Protein AF-A0A2V2RSP5-F1 (afdb_monomer_lite)

Structure (mmCIF, N/CA/C/O backbo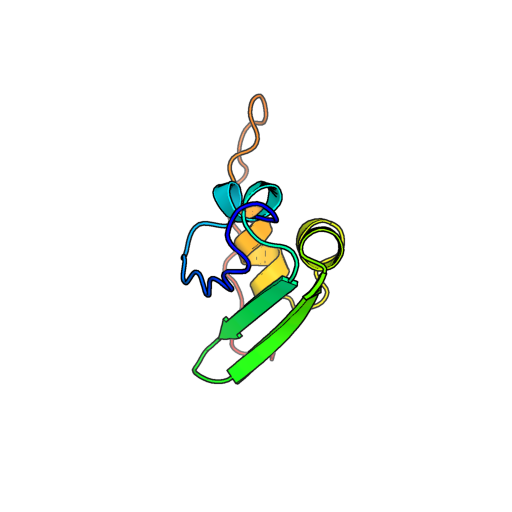ne):
data_AF-A0A2V2RSP5-F1
#
_entry.id   AF-A0A2V2RSP5-F1
#
loop_
_atom_site.group_PDB
_atom_site.id
_atom_site.type_symbol
_atom_site.label_atom_id
_atom_site.label_alt_id
_atom_site.label_comp_id
_atom_site.label_asym_id
_atom_site.label_entity_id
_atom_site.label_seq_id
_atom_site.pdbx_PDB_ins_code
_atom_site.Cartn_x
_atom_site.Cartn_y
_atom_site.Cartn_z
_atom_site.occupancy
_atom_site.B_iso_or_equiv
_atom_site.auth_seq_id
_atom_site.auth_comp_id
_atom_site.auth_asym_id
_atom_site.auth_atom_id
_atom_site.pdbx_PDB_model_num
ATOM 1 N N . LYS A 1 1 ? -10.766 6.954 13.652 1.00 53.38 1 LYS A N 1
ATOM 2 C CA . LYS A 1 1 ? -11.851 6.235 12.929 1.00 53.38 1 LYS A CA 1
ATOM 3 C C . LYS A 1 1 ? -13.003 5.783 13.849 1.00 53.38 1 LYS A C 1
ATOM 5 O O . LYS A 1 1 ? -14.157 5.942 13.478 1.00 53.38 1 LYS A O 1
ATOM 10 N N . ALA A 1 2 ? -12.740 5.342 15.086 1.00 58.19 2 ALA A N 1
ATOM 11 C CA . ALA A 1 2 ? -13.742 4.724 15.973 1.00 58.19 2 ALA A CA 1
ATOM 12 C C . ALA A 1 2 ? -14.931 5.594 16.464 1.00 58.19 2 ALA A C 1
ATOM 14 O O . ALA A 1 2 ? -15.931 5.046 16.911 1.00 58.19 2 ALA A O 1
ATOM 15 N N . LYS A 1 3 ? -14.884 6.933 16.375 1.00 65.44 3 LYS A N 1
ATOM 16 C CA . LYS A 1 3 ? -15.884 7.807 17.032 1.00 65.44 3 LYS A CA 1
ATOM 17 C C . LYS A 1 3 ? -17.249 7.900 16.318 1.00 65.44 3 LYS A C 1
ATOM 19 O O . LYS A 1 3 ? -18.190 8.415 16.905 1.00 65.44 3 LYS A O 1
ATOM 24 N N . ARG A 1 4 ? -17.365 7.434 15.063 1.00 76.75 4 ARG A N 1
ATOM 25 C CA . ARG A 1 4 ? -18.608 7.509 14.255 1.00 76.75 4 ARG A CA 1
ATOM 26 C C . ARG A 1 4 ? -19.038 6.183 13.601 1.00 76.75 4 ARG A C 1
ATOM 28 O O . ARG A 1 4 ? -20.010 6.191 12.863 1.00 76.75 4 ARG A O 1
ATOM 35 N N . LYS A 1 5 ? -18.332 5.065 13.848 1.00 84.00 5 LYS A N 1
ATOM 36 C CA . LYS A 1 5 ? -18.551 3.761 13.172 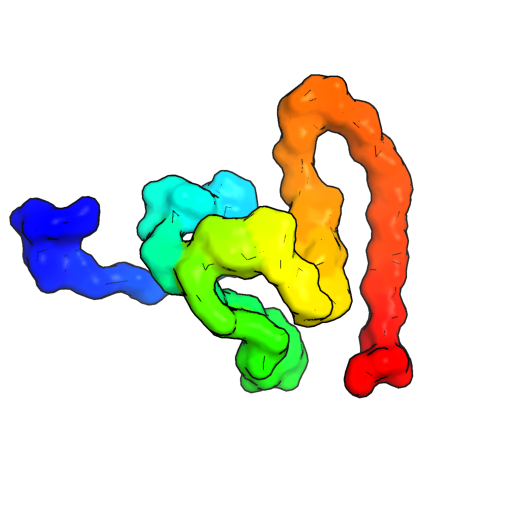1.00 84.00 5 LYS A CA 1
ATOM 37 C C . LYS A 1 5 ? -18.712 3.883 11.640 1.00 84.00 5 LYS A C 1
ATOM 39 O O . LYS A 1 5 ? -19.636 3.326 11.063 1.00 84.00 5 LYS A O 1
ATOM 44 N N . MET A 1 6 ? -17.827 4.641 10.992 1.00 87.19 6 MET A N 1
ATOM 45 C CA . MET A 1 6 ? -17.846 4.830 9.537 1.00 87.19 6 MET A CA 1
ATOM 46 C C . MET A 1 6 ? -16.686 4.079 8.891 1.00 87.19 6 MET A C 1
ATOM 48 O O . MET A 1 6 ? -15.560 4.155 9.391 1.00 87.19 6 MET A O 1
ATOM 52 N N . SER A 1 7 ? -16.962 3.435 7.761 1.00 89.56 7 SER A N 1
ATOM 53 C CA . SER A 1 7 ? -15.946 2.907 6.849 1.00 89.56 7 SER A CA 1
ATOM 54 C C . SER A 1 7 ? -15.647 3.938 5.765 1.00 89.56 7 SER A C 1
ATOM 56 O O . SER A 1 7 ? -16.541 4.665 5.331 1.00 89.56 7 SER A O 1
ATOM 58 N N . ILE A 1 8 ? -14.386 4.024 5.346 1.00 89.62 8 ILE A N 1
ATOM 59 C CA . ILE A 1 8 ? -13.934 4.954 4.309 1.00 89.62 8 ILE A CA 1
ATOM 60 C C . ILE A 1 8 ? -13.123 4.158 3.298 1.00 89.62 8 ILE A C 1
ATOM 62 O O . ILE A 1 8 ? -12.162 3.492 3.673 1.00 89.62 8 ILE A O 1
ATOM 66 N N . ILE A 1 9 ? -13.493 4.275 2.026 1.00 92.25 9 ILE A N 1
ATOM 67 C CA . ILE A 1 9 ? -12.653 3.852 0.909 1.00 92.25 9 ILE A CA 1
ATOM 68 C C . ILE A 1 9 ? -11.995 5.111 0.360 1.00 92.25 9 ILE A C 1
ATOM 70 O O . ILE A 1 9 ? -12.678 6.075 0.013 1.00 92.25 9 ILE A O 1
ATOM 74 N N . MET A 1 10 ? -10.667 5.111 0.312 1.00 90.75 10 MET A N 1
ATOM 75 C CA . MET A 1 10 ? -9.885 6.217 -0.223 1.00 90.75 10 MET A CA 1
ATOM 76 C C . MET A 1 10 ? -9.137 5.755 -1.467 1.00 90.75 10 MET A C 1
ATOM 78 O O . MET A 1 10 ? -8.391 4.783 -1.416 1.00 90.75 10 MET A O 1
ATOM 82 N N . ILE A 1 11 ? -9.312 6.488 -2.565 1.00 92.44 11 ILE A N 1
ATOM 83 C CA . ILE A 1 11 ? -8.587 6.266 -3.817 1.00 92.44 11 ILE A CA 1
ATOM 84 C C . ILE A 1 11 ? -7.601 7.420 -3.980 1.00 92.44 11 ILE A C 1
ATOM 86 O O . ILE A 1 11 ? -7.991 8.587 -3.988 1.00 92.44 11 ILE A O 1
ATOM 90 N N . THR A 1 12 ? -6.313 7.100 -4.070 1.00 89.25 12 THR A N 1
ATOM 91 C CA . THR A 1 12 ? -5.241 8.088 -4.213 1.00 89.25 12 THR A CA 1
ATOM 92 C C . THR A 1 12 ? -4.111 7.534 -5.065 1.00 89.25 12 THR A C 1
ATOM 94 O O . THR A 1 12 ? -3.841 6.337 -5.061 1.00 89.25 12 THR A O 1
ATOM 97 N N . HIS A 1 13 ? -3.425 8.425 -5.773 1.00 87.88 13 HIS A N 1
ATOM 98 C CA . HIS A 1 13 ? -2.176 8.121 -6.472 1.00 87.88 13 HIS A CA 1
ATOM 99 C C . HIS A 1 13 ? -0.940 8.385 -5.592 1.00 87.88 13 HIS A C 1
ATOM 101 O O . HIS A 1 13 ? 0.183 8.086 -5.986 1.00 87.88 13 HIS A O 1
ATOM 107 N N . ASN A 1 14 ? -1.129 8.978 -4.410 1.00 80.75 14 ASN A N 1
ATOM 108 C CA . ASN A 1 14 ? -0.052 9.356 -3.505 1.00 80.75 14 ASN A CA 1
ATOM 109 C C . ASN A 1 14 ? -0.014 8.409 -2.301 1.00 80.75 14 ASN A C 1
ATOM 111 O O . ASN A 1 14 ? -0.878 8.469 -1.428 1.00 80.75 14 ASN A O 1
ATOM 115 N N . PHE A 1 15 ? 1.022 7.576 -2.234 1.00 79.44 15 PHE A N 1
ATOM 116 C CA . PHE A 1 15 ? 1.241 6.636 -1.131 1.00 79.44 15 PHE A CA 1
ATOM 117 C C . PHE A 1 15 ? 1.710 7.320 0.164 1.00 79.44 15 PHE A C 1
ATOM 119 O O . PHE A 1 15 ? 1.535 6.771 1.251 1.00 79.44 15 PHE A O 1
ATOM 126 N N . GLY A 1 16 ? 2.259 8.537 0.082 1.00 76.75 16 GLY A N 1
ATOM 127 C CA . GLY A 1 16 ? 2.794 9.271 1.232 1.00 76.75 16 GLY A CA 1
ATOM 128 C C . GLY A 1 16 ? 1.749 9.615 2.297 1.00 76.75 16 GLY A C 1
ATOM 129 O O . GLY A 1 16 ? 2.098 9.784 3.461 1.00 76.75 16 GLY A O 1
ATOM 130 N N . ILE A 1 17 ? 0.468 9.666 1.925 1.00 81.56 17 ILE A N 1
ATOM 131 C CA . ILE A 1 17 ? -0.639 9.954 2.850 1.00 81.56 17 ILE A CA 1
ATOM 132 C C . ILE A 1 17 ? -1.329 8.690 3.385 1.00 81.56 17 ILE A C 1
ATOM 134 O O . ILE A 1 17 ? -2.099 8.771 4.339 1.00 81.56 17 ILE A O 1
ATOM 138 N N . VAL A 1 18 ? -1.047 7.516 2.808 1.00 85.62 18 VAL A N 1
ATOM 139 C CA . VAL A 1 18 ? -1.778 6.271 3.105 1.00 85.62 18 VAL A CA 1
ATOM 140 C C . VAL A 1 18 ? -1.413 5.718 4.484 1.00 85.62 18 VAL A C 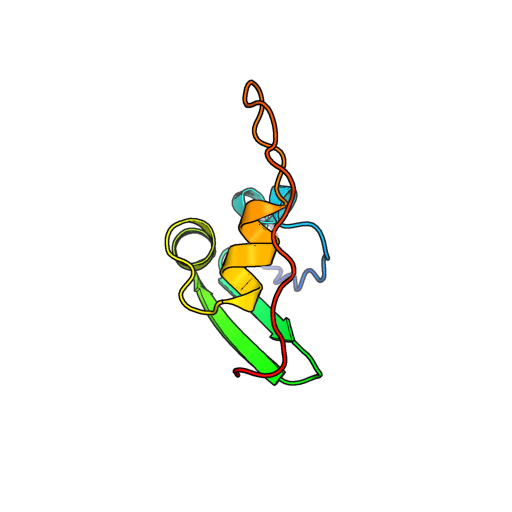1
ATOM 142 O O . VAL A 1 18 ? -2.307 5.305 5.220 1.00 85.62 18 VAL A O 1
ATOM 145 N N . LYS A 1 19 ? -0.135 5.807 4.888 1.00 80.25 19 LYS A N 1
ATOM 146 C CA . LYS A 1 19 ? 0.389 5.248 6.154 1.00 80.25 19 LYS A CA 1
ATOM 147 C C . LYS A 1 19 ? -0.363 5.708 7.413 1.00 80.25 19 LYS A C 1
ATOM 149 O O . LYS A 1 19 ? -0.396 4.989 8.402 1.00 80.25 19 LYS A O 1
ATOM 154 N N . GLY A 1 20 ? -0.933 6.913 7.397 1.00 80.94 20 GLY A N 1
ATOM 155 C CA . GLY A 1 20 ? -1.694 7.465 8.525 1.00 80.94 20 GLY A CA 1
ATOM 156 C C . GLY A 1 20 ? -3.212 7.430 8.346 1.00 80.94 20 GLY A C 1
ATOM 157 O O . GLY A 1 20 ? -3.937 7.815 9.263 1.00 80.94 20 GLY A O 1
ATOM 158 N N . PHE A 1 21 ? -3.701 7.022 7.172 1.00 85.12 21 PHE A N 1
ATOM 159 C CA . PHE A 1 21 ? -5.109 7.163 6.802 1.00 85.12 21 PHE A CA 1
ATOM 160 C C .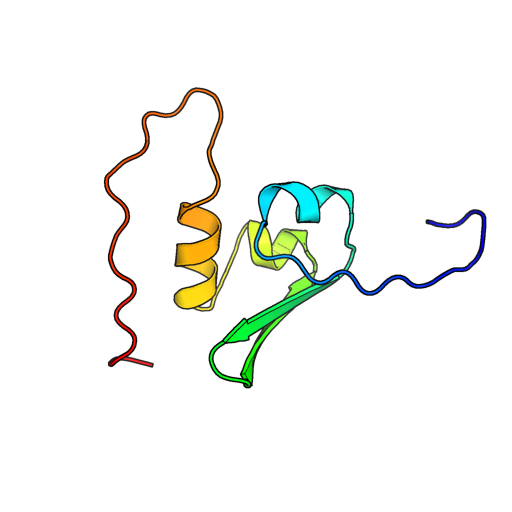 PHE A 1 21 ? -5.824 5.827 6.621 1.00 85.12 21 PHE A C 1
ATOM 162 O O . PHE A 1 21 ? -6.990 5.719 6.998 1.00 85.12 21 PHE A O 1
ATOM 169 N N . ALA A 1 22 ? -5.159 4.807 6.083 1.00 89.81 22 ALA A N 1
ATOM 170 C CA . ALA A 1 22 ? -5.760 3.512 5.782 1.00 89.81 22 ALA A CA 1
ATOM 171 C C . ALA A 1 22 ? -5.235 2.423 6.726 1.00 89.81 22 ALA A C 1
ATOM 173 O O . ALA A 1 22 ? -4.115 2.516 7.217 1.00 89.81 22 ALA A O 1
ATOM 174 N N . ASP A 1 23 ? -6.091 1.444 7.019 1.00 90.81 23 ASP A N 1
ATOM 175 C CA . ASP A 1 23 ? -5.692 0.242 7.763 1.00 90.81 23 ASP A CA 1
ATOM 176 C C . ASP A 1 23 ? -5.267 -0.830 6.741 1.00 90.81 23 ASP A C 1
ATOM 178 O O . ASP A 1 23 ? -4.138 -1.312 6.760 1.00 90.81 23 ASP A O 1
ATOM 182 N N . GLU A 1 24 ? -6.100 -1.060 5.724 1.00 93.06 24 GLU A N 1
ATOM 183 C CA . GLU A 1 24 ? -5.805 -1.925 4.576 1.00 93.06 24 GLU A CA 1
ATOM 184 C C . GLU A 1 24 ? -5.495 -1.126 3.305 1.00 93.06 24 GLU A C 1
ATOM 186 O O . GLU A 1 24 ? -6.045 -0.043 3.079 1.00 93.06 24 GLU A O 1
ATOM 191 N N . LEU A 1 25 ? -4.647 -1.697 2.449 1.00 93.69 25 LEU A N 1
ATOM 192 C CA . LEU A 1 25 ? -4.254 -1.130 1.166 1.00 93.69 25 LEU A CA 1
ATOM 193 C C . LEU A 1 25 ? -4.485 -2.141 0.036 1.00 93.69 25 LEU A C 1
ATOM 195 O O . LEU A 1 25 ? -4.172 -3.323 0.157 1.00 93.69 25 LEU A O 1
ATOM 199 N N . VAL A 1 26 ? -5.013 -1.640 -1.079 1.00 94.81 26 VAL A N 1
ATOM 200 C CA . VAL A 1 26 ? -5.181 -2.368 -2.340 1.00 94.81 26 VAL A CA 1
ATOM 201 C C . VAL A 1 26 ? -4.453 -1.591 -3.429 1.00 94.81 26 VAL A C 1
ATOM 203 O O . VAL A 1 26 ? -4.659 -0.385 -3.583 1.00 94.81 26 VAL A O 1
ATOM 206 N N . VAL A 1 27 ? -3.607 -2.276 -4.191 1.00 93.38 27 VAL A N 1
ATOM 207 C CA . VAL A 1 27 ? -2.886 -1.720 -5.335 1.00 93.38 27 VAL A CA 1
ATOM 208 C C . VAL A 1 27 ? -3.466 -2.317 -6.603 1.00 93.38 27 VAL A C 1
ATOM 210 O O . VAL A 1 27 ? -3.509 -3.536 -6.770 1.00 93.38 27 VAL A O 1
ATOM 213 N N . MET A 1 28 ? -3.896 -1.442 -7.508 1.00 92.94 28 MET A N 1
ATOM 214 C CA . MET A 1 28 ? -4.432 -1.831 -8.806 1.00 92.94 28 MET A CA 1
ATOM 215 C C . MET A 1 28 ? -3.495 -1.411 -9.932 1.00 92.94 28 MET A C 1
ATOM 217 O O . MET A 1 28 ? -2.909 -0.327 -9.900 1.00 92.94 28 MET A O 1
ATOM 221 N N . PHE A 1 29 ? -3.405 -2.247 -10.961 1.00 89.88 29 PHE A N 1
ATOM 222 C CA . PHE A 1 29 ? -2.690 -1.948 -12.192 1.00 89.88 29 PHE A CA 1
ATOM 223 C C . PHE A 1 29 ? -3.428 -2.556 -13.387 1.00 89.88 29 PHE A C 1
ATOM 225 O O . PHE A 1 29 ? -3.770 -3.731 -13.379 1.00 89.88 29 PHE A O 1
ATOM 232 N N . ARG A 1 30 ? -3.688 -1.744 -14.422 1.00 89.19 30 ARG A N 1
ATOM 233 C CA . ARG A 1 30 ? -4.393 -2.156 -15.659 1.00 89.19 30 ARG A CA 1
ATOM 234 C C . ARG A 1 30 ? -5.735 -2.869 -15.419 1.00 89.19 30 ARG A C 1
ATOM 236 O O . ARG A 1 30 ? -6.105 -3.752 -16.179 1.00 89.19 30 ARG A O 1
ATOM 243 N N . GLY A 1 31 ? -6.470 -2.445 -14.393 1.00 91.88 31 GLY A N 1
ATOM 244 C CA . GLY A 1 31 ? -7.774 -3.016 -14.042 1.00 91.88 31 GLY A CA 1
ATOM 245 C C . GLY A 1 31 ? -7.709 -4.219 -13.100 1.00 91.88 31 GLY A C 1
ATOM 246 O O . GLY A 1 31 ? -8.744 -4.604 -12.574 1.00 91.88 31 GLY A O 1
ATOM 247 N N . GLU A 1 32 ? -6.515 -4.740 -12.814 1.00 92.31 32 GLU A N 1
ATOM 248 C CA . GLU A 1 32 ? -6.319 -5.898 -11.942 1.00 92.31 32 GLU A CA 1
ATOM 249 C C . GLU A 1 32 ? -5.805 -5.485 -10.562 1.00 92.31 32 GLU A C 1
ATOM 251 O O . GLU A 1 32 ? -5.022 -4.537 -10.432 1.00 92.31 32 GLU A O 1
ATOM 256 N N . ILE A 1 33 ? -6.221 -6.215 -9.524 1.00 94.25 33 ILE A N 1
ATOM 257 C CA . ILE A 1 33 ? -5.632 -6.098 -8.186 1.00 94.25 33 ILE A CA 1
ATOM 258 C C . ILE A 1 33 ? -4.309 -6.860 -8.197 1.00 94.25 33 ILE A C 1
ATOM 260 O O . ILE A 1 33 ? -4.287 -8.081 -8.319 1.00 94.25 33 ILE A O 1
ATOM 264 N N . VAL A 1 34 ? -3.203 -6.134 -8.058 1.00 93.00 34 VAL A N 1
ATOM 265 C CA . VAL A 1 34 ? -1.853 -6.716 -8.093 1.00 93.00 34 VAL A CA 1
ATOM 266 C C . VAL A 1 34 ? -1.269 -6.948 -6.702 1.00 93.00 34 VAL A C 1
ATOM 268 O O . VAL A 1 34 ? -0.355 -7.755 -6.547 1.00 93.00 34 VAL A O 1
ATOM 271 N N . GLU A 1 35 ? -1.783 -6.259 -5.680 1.00 93.75 35 GLU A N 1
ATOM 272 C CA . GLU A 1 35 ? -1.353 -6.435 -4.292 1.00 93.75 35 GLU A CA 1
ATOM 273 C C . GLU A 1 35 ? -2.439 -5.967 -3.310 1.00 93.75 35 GLU A C 1
ATOM 275 O O . GLU A 1 35 ? -3.099 -4.956 -3.552 1.00 93.75 35 GLU A O 1
ATOM 280 N N . GLN A 1 36 ? -2.632 -6.691 -2.204 1.00 95.06 36 GLN A N 1
ATOM 281 C CA . GLN A 1 36 ? -3.605 -6.367 -1.154 1.00 95.06 36 GLN A CA 1
ATOM 282 C C . GLN A 1 36 ? -3.122 -6.871 0.215 1.00 95.06 36 GLN A C 1
ATOM 284 O O . GLN A 1 36 ? -2.544 -7.955 0.300 1.00 95.06 36 GLN A O 1
ATOM 289 N N . GLY A 1 37 ? -3.361 -6.099 1.281 1.00 94.62 37 GLY A N 1
ATOM 290 C CA . GLY A 1 37 ? -2.958 -6.453 2.645 1.00 94.62 37 GLY A CA 1
ATOM 291 C C . GLY A 1 37 ? -2.942 -5.271 3.617 1.00 94.62 37 GLY A C 1
ATOM 292 O O . GLY A 1 37 ? -3.473 -4.198 3.315 1.00 94.62 37 GLY A O 1
ATOM 293 N N . ASP A 1 38 ? -2.316 -5.468 4.783 1.00 94.88 38 ASP A N 1
ATOM 294 C CA . ASP A 1 38 ? -2.082 -4.391 5.753 1.00 94.88 38 ASP A CA 1
ATOM 295 C C . ASP A 1 38 ? -1.248 -3.277 5.113 1.00 94.88 38 ASP A C 1
ATOM 297 O O . ASP A 1 38 ? -0.286 -3.521 4.372 1.00 94.88 38 ASP A O 1
ATOM 301 N N . THR A 1 39 ? -1.613 -2.032 5.413 1.00 92.38 39 THR A N 1
ATOM 302 C CA . THR A 1 39 ? -0.929 -0.857 4.870 1.00 92.38 39 THR A CA 1
ATOM 303 C C . THR A 1 39 ? 0.567 -0.874 5.189 1.00 92.38 39 THR A C 1
ATOM 305 O O . THR A 1 39 ? 1.380 -0.531 4.331 1.00 92.38 39 THR A O 1
ATOM 308 N N . ASN A 1 40 ? 0.968 -1.283 6.394 1.00 91.38 40 ASN A N 1
ATOM 309 C CA . ASN A 1 40 ? 2.378 -1.331 6.772 1.00 91.38 40 ASN A CA 1
ATOM 310 C C . ASN A 1 40 ? 3.128 -2.439 6.039 1.00 91.38 40 ASN A C 1
ATOM 312 O O . ASN A 1 40 ? 4.274 -2.220 5.646 1.00 91.38 40 ASN A O 1
ATOM 316 N N . ASP A 1 41 ? 2.503 -3.595 5.831 1.00 92.75 41 ASP A N 1
ATOM 317 C CA . ASP A 1 41 ? 3.139 -4.711 5.132 1.00 92.75 41 ASP A CA 1
ATOM 318 C C . ASP A 1 41 ? 3.406 -4.360 3.670 1.00 92.75 41 ASP A C 1
ATOM 320 O O . ASP A 1 41 ? 4.531 -4.522 3.198 1.00 92.75 41 ASP A O 1
ATOM 324 N N . ILE A 1 42 ? 2.419 -3.782 2.978 1.00 92.25 42 ILE A N 1
ATOM 325 C CA . ILE A 1 42 ? 2.587 -3.356 1.583 1.00 92.25 42 ILE A CA 1
ATOM 326 C C . ILE A 1 42 ? 3.620 -2.229 1.469 1.00 92.25 42 ILE A C 1
ATOM 328 O O . ILE A 1 42 ? 4.419 -2.218 0.536 1.00 92.25 42 ILE A O 1
ATOM 332 N N . LEU A 1 43 ? 3.639 -1.276 2.408 1.00 89.19 43 LEU A N 1
ATOM 333 C CA . LEU A 1 43 ? 4.581 -0.154 2.358 1.00 89.19 43 LEU A CA 1
ATOM 334 C C . LEU A 1 43 ? 6.026 -0.555 2.680 1.00 89.19 43 LEU A C 1
ATOM 336 O O . LEU A 1 43 ? 6.953 0.016 2.103 1.00 89.19 43 LEU A O 1
ATOM 340 N N . ASN A 1 44 ? 6.235 -1.491 3.609 1.00 90.19 44 ASN A N 1
ATOM 341 C CA . ASN A 1 44 ? 7.574 -1.865 4.074 1.00 90.19 44 ASN A CA 1
ATOM 342 C C . ASN A 1 44 ? 8.143 -3.086 3.339 1.00 90.19 44 ASN A C 1
ATOM 344 O O . ASN A 1 44 ? 9.358 -3.178 3.169 1.00 90.19 44 ASN A O 1
ATOM 348 N N . ASN A 1 45 ? 7.288 -4.012 2.903 1.00 92.06 45 ASN A N 1
ATOM 349 C CA . ASN A 1 45 ? 7.674 -5.227 2.191 1.00 92.06 45 ASN A CA 1
ATOM 350 C C . ASN A 1 45 ? 6.796 -5.467 0.943 1.00 92.06 45 ASN A C 1
ATOM 352 O O . ASN A 1 45 ? 6.155 -6.518 0.832 1.00 92.06 45 ASN A O 1
ATOM 356 N N . PRO A 1 46 ? 6.773 -4.517 -0.013 1.00 91.69 46 PRO A N 1
ATOM 357 C CA . PRO A 1 46 ? 6.027 -4.684 -1.255 1.00 91.69 46 PRO A CA 1
ATOM 358 C C . PRO A 1 46 ? 6.564 -5.878 -2.042 1.00 91.69 46 PRO A C 1
ATOM 360 O O . PRO A 1 46 ? 7.769 -5.985 -2.302 1.00 91.69 46 PRO A O 1
ATOM 363 N N . LYS A 1 47 ? 5.675 -6.768 -2.475 1.00 90.88 47 LYS A N 1
ATOM 364 C CA . LYS A 1 47 ? 6.026 -7.954 -3.263 1.00 90.88 47 LYS A CA 1
ATOM 365 C C . LYS A 1 47 ? 5.960 -7.659 -4.750 1.00 90.88 47 LYS A C 1
ATOM 367 O O . LYS A 1 47 ? 6.877 -8.051 -5.481 1.00 90.88 47 LYS A O 1
ATOM 372 N N . TYR A 1 48 ? 4.938 -6.928 -5.187 1.00 90.44 48 TYR A N 1
ATOM 373 C CA . TYR A 1 48 ? 4.700 -6.718 -6.602 1.00 90.44 48 TYR A CA 1
ATOM 374 C C . TYR A 1 48 ? 5.644 -5.637 -7.168 1.00 90.44 48 TYR A C 1
ATOM 376 O O . TYR A 1 48 ? 5.818 -4.573 -6.561 1.00 90.44 48 TYR A O 1
ATOM 384 N N . PRO A 1 49 ? 6.289 -5.862 -8.328 1.00 88.38 49 PRO A N 1
ATOM 385 C CA . PRO A 1 49 ? 7.265 -4.919 -8.881 1.00 88.38 49 PRO A CA 1
ATOM 386 C C . PRO A 1 49 ? 6.704 -3.520 -9.169 1.00 88.38 49 PRO A C 1
ATOM 388 O O . PRO A 1 49 ? 7.390 -2.525 -8.936 1.00 88.38 49 PRO A O 1
ATOM 391 N N . TYR A 1 50 ? 5.445 -3.429 -9.608 1.00 88.75 50 TYR A N 1
ATOM 392 C CA . TYR A 1 50 ? 4.756 -2.146 -9.769 1.00 88.75 50 TYR A CA 1
ATOM 393 C C . TYR A 1 50 ? 4.626 -1.396 -8.431 1.00 88.75 50 TYR A C 1
ATOM 395 O O . TYR A 1 50 ? 4.992 -0.224 -8.351 1.00 88.75 50 TYR A O 1
ATOM 403 N N . THR A 1 51 ? 4.221 -2.078 -7.355 1.00 90.25 51 THR A N 1
ATOM 404 C CA . THR A 1 51 ? 4.128 -1.494 -6.007 1.00 90.25 51 THR A CA 1
ATOM 405 C C . THR A 1 51 ? 5.482 -1.005 -5.497 1.00 90.25 51 THR A C 1
ATOM 407 O O . THR A 1 51 ? 5.589 0.113 -4.992 1.00 90.25 51 THR A O 1
ATOM 410 N N . LYS A 1 52 ? 6.550 -1.794 -5.697 1.00 89.38 52 LYS A N 1
ATOM 411 C CA . LYS A 1 52 ? 7.931 -1.397 -5.356 1.00 89.38 52 LYS A CA 1
ATOM 412 C C . LYS A 1 52 ? 8.318 -0.080 -6.019 1.00 89.38 52 LYS A C 1
ATOM 414 O O . LYS A 1 52 ? 8.911 0.787 -5.380 1.00 89.38 52 LYS A O 1
ATOM 419 N N . ALA A 1 53 ? 7.984 0.072 -7.295 1.00 86.88 53 ALA A N 1
ATOM 420 C CA . ALA A 1 53 ? 8.301 1.277 -8.037 1.00 86.88 53 ALA A CA 1
ATOM 421 C C . ALA A 1 53 ? 7.468 2.485 -7.585 1.00 86.88 53 ALA A C 1
ATOM 423 O O . ALA A 1 53 ? 8.026 3.569 -7.434 1.00 86.88 53 ALA A O 1
ATOM 424 N N . LEU A 1 54 ? 6.176 2.301 -7.290 1.00 86.44 54 LEU A N 1
ATOM 425 C CA . LEU A 1 54 ? 5.339 3.357 -6.710 1.00 86.44 54 LEU A CA 1
ATOM 426 C C . LEU A 1 54 ? 5.893 3.853 -5.368 1.00 86.44 54 LEU A C 1
ATOM 428 O O . LEU A 1 54 ? 5.983 5.059 -5.145 1.00 86.44 54 LEU A O 1
ATOM 432 N N . ILE A 1 55 ? 6.327 2.939 -4.497 1.00 87.44 55 ILE A N 1
ATOM 433 C CA . ILE A 1 55 ? 6.926 3.287 -3.201 1.00 87.44 55 ILE A CA 1
ATOM 434 C C . ILE A 1 55 ? 8.277 3.987 -3.383 1.00 87.44 55 ILE A C 1
ATOM 436 O O . ILE A 1 55 ? 8.569 4.951 -2.677 1.00 87.44 55 ILE A O 1
ATOM 440 N N . ALA A 1 56 ? 9.088 3.564 -4.357 1.00 84.75 56 ALA A N 1
ATOM 441 C CA . ALA A 1 56 ? 10.361 4.216 -4.668 1.00 84.75 56 ALA A CA 1
ATOM 442 C C . ALA A 1 56 ? 10.196 5.679 -5.128 1.00 84.75 56 ALA A C 1
ATOM 444 O O . ALA A 1 56 ? 11.116 6.479 -4.952 1.00 84.75 56 ALA A O 1
ATOM 445 N N . CYS A 1 57 ? 9.030 6.045 -5.669 1.00 81.44 57 CYS A N 1
ATOM 446 C CA . CYS A 1 57 ? 8.697 7.423 -6.028 1.00 81.44 57 CYS A CA 1
ATOM 447 C C . CYS A 1 57 ? 8.359 8.309 -4.817 1.00 81.44 57 CYS A C 1
ATOM 449 O O . CYS A 1 57 ? 8.322 9.532 -4.963 1.00 81.44 57 CYS A O 1
ATOM 451 N N . ILE A 1 58 ? 8.122 7.740 -3.627 1.00 82.31 58 ILE A N 1
ATOM 452 C CA . ILE A 1 58 ? 7.778 8.524 -2.436 1.00 82.31 58 ILE A CA 1
ATOM 453 C C . ILE A 1 58 ? 9.009 9.336 -1.990 1.00 82.31 58 ILE A C 1
ATOM 455 O O . ILE A 1 58 ? 10.064 8.761 -1.695 1.00 82.31 58 ILE A O 1
ATOM 459 N N . PRO A 1 59 ? 8.907 10.675 -1.908 1.00 76.12 59 PRO A N 1
ATOM 460 C CA . PRO A 1 59 ? 10.006 11.514 -1.456 1.00 76.12 59 PRO A CA 1
ATOM 461 C C . PRO A 1 59 ? 10.349 11.232 0.008 1.00 76.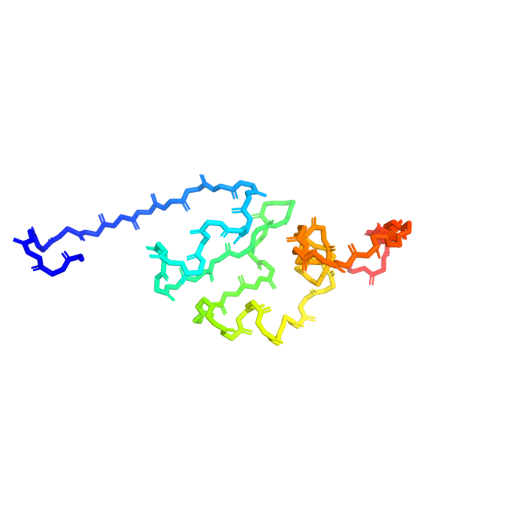12 59 PRO A C 1
ATOM 463 O O . PRO A 1 59 ? 9.496 11.273 0.891 1.00 76.12 59 PRO A O 1
ATOM 466 N N . GLN A 1 60 ? 11.630 10.966 0.266 1.00 75.56 60 GLN A N 1
ATOM 467 C CA . GLN A 1 60 ? 12.169 10.780 1.611 1.00 75.56 60 GLN A CA 1
ATOM 468 C C . GLN A 1 60 ? 12.901 12.059 2.022 1.00 75.56 60 GLN A C 1
ATOM 470 O O . GLN A 1 60 ? 13.874 12.449 1.371 1.00 75.56 60 GLN A O 1
ATOM 475 N N . LEU A 1 61 ? 12.439 12.713 3.094 1.00 74.88 61 LEU A N 1
ATOM 476 C CA . LEU A 1 61 ? 13.103 13.903 3.630 1.00 74.88 61 LEU A CA 1
ATOM 477 C C . LEU A 1 61 ? 14.580 13.600 3.925 1.00 74.88 61 LEU A C 1
ATOM 479 O O . LEU A 1 61 ? 14.910 12.590 4.542 1.00 74.88 61 LEU A O 1
ATOM 483 N N . GLY A 1 62 ? 15.470 14.475 3.455 1.00 76.56 62 GLY A N 1
ATOM 484 C CA . GLY A 1 62 ? 16.913 14.364 3.686 1.00 76.56 62 GLY A CA 1
ATOM 485 C C . GLY A 1 62 ? 17.669 13.393 2.770 1.00 76.56 62 GLY A C 1
ATOM 486 O O . GLY A 1 62 ? 18.887 13.293 2.898 1.00 76.56 62 GLY A O 1
ATOM 487 N N . LYS A 1 63 ? 17.013 12.706 1.821 1.00 76.38 63 LYS A N 1
ATOM 488 C CA . LYS A 1 63 ? 17.698 11.836 0.845 1.00 76.38 63 LYS A CA 1
ATOM 489 C C . LYS A 1 63 ? 17.727 12.460 -0.551 1.00 76.38 63 LYS A C 1
ATOM 491 O O . LYS A 1 63 ? 16.694 12.854 -1.085 1.00 76.38 63 LYS A O 1
ATOM 496 N N . LYS A 1 64 ? 18.909 12.487 -1.185 1.00 71.88 64 LYS A N 1
ATOM 497 C CA . LYS A 1 64 ? 19.035 12.794 -2.620 1.00 71.88 64 LYS A CA 1
ATOM 498 C C . LYS A 1 64 ? 18.340 11.697 -3.427 1.00 71.88 64 LYS A C 1
ATOM 500 O O . LYS A 1 64 ? 18.731 10.528 -3.361 1.00 71.88 64 LYS A O 1
ATOM 505 N N . GLN A 1 65 ? 17.313 12.072 -4.185 1.00 70.44 65 GLN A N 1
ATOM 506 C CA . GLN A 1 65 ? 16.628 11.130 -5.060 1.00 70.44 65 GLN A CA 1
ATOM 507 C C . GLN A 1 65 ? 17.547 10.714 -6.206 1.00 70.44 65 GLN A C 1
ATOM 509 O O . GLN A 1 65 ? 18.209 11.539 -6.832 1.00 70.44 65 GLN A O 1
ATOM 514 N N . HIS A 1 66 ? 17.604 9.410 -6.444 1.00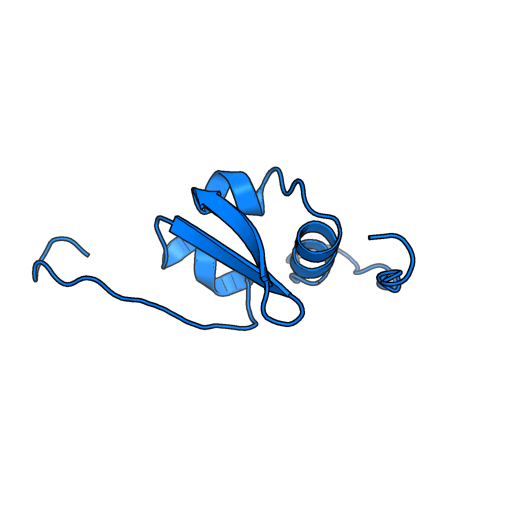 71.31 66 HIS A N 1
ATOM 515 C CA . HIS A 1 66 ? 18.274 8.851 -7.606 1.00 71.31 66 HIS A CA 1
ATOM 516 C C . HIS A 1 66 ? 17.276 8.800 -8.760 1.00 71.31 66 HIS A C 1
ATOM 518 O O . HIS A 1 66 ? 16.064 8.771 -8.543 1.00 71.31 66 HIS A O 1
ATOM 524 N N . ARG A 1 67 ? 17.785 8.799 -9.992 1.00 77.12 67 ARG A N 1
ATOM 525 C CA . ARG A 1 67 ? 16.951 8.719 -11.192 1.00 77.12 67 ARG A CA 1
ATOM 526 C C . ARG A 1 67 ? 16.049 7.481 -11.102 1.00 77.12 67 ARG A C 1
ATOM 528 O O . ARG A 1 67 ? 16.545 6.369 -10.920 1.00 77.12 67 ARG A O 1
ATOM 535 N N . LEU A 1 68 ? 14.736 7.695 -11.197 1.00 76.75 68 LEU A N 1
ATOM 536 C CA . LEU A 1 68 ? 13.743 6.626 -11.119 1.00 76.75 68 LEU A CA 1
ATOM 537 C C . LEU A 1 68 ? 13.978 5.617 -12.246 1.00 76.75 68 LEU A C 1
ATOM 539 O O . LEU A 1 68 ? 14.254 5.995 -13.389 1.00 76.75 68 LEU A O 1
ATOM 543 N N . LYS A 1 69 ? 13.883 4.329 -11.915 1.00 73.06 69 LYS A N 1
ATOM 544 C CA . LYS A 1 69 ? 13.951 3.261 -12.910 1.00 73.06 69 LYS A CA 1
ATOM 545 C C . LYS A 1 69 ? 12.611 3.170 -13.629 1.00 73.06 69 LYS A C 1
ATOM 547 O O . LYS A 1 69 ? 11.563 3.243 -12.991 1.00 73.06 69 LYS A O 1
ATOM 552 N N . VAL A 1 70 ? 12.660 3.001 -14.948 1.00 79.38 70 VAL A N 1
ATOM 553 C CA . VAL A 1 70 ? 11.469 2.673 -15.734 1.00 79.38 70 VAL A CA 1
ATOM 554 C C . VAL A 1 70 ? 10.956 1.323 -15.248 1.00 79.38 70 VAL A C 1
ATOM 556 O O . VAL A 1 70 ? 11.736 0.384 -15.084 1.00 79.38 70 VAL A O 1
ATOM 559 N N . ILE A 1 71 ? 9.657 1.248 -14.980 1.00 77.19 71 ILE A N 1
ATOM 560 C CA . ILE A 1 71 ? 8.997 -0.018 -14.686 1.00 77.19 71 ILE A CA 1
ATOM 561 C C . ILE A 1 71 ? 8.859 -0.734 -16.022 1.00 77.19 71 ILE A C 1
ATOM 563 O O . ILE A 1 71 ? 8.175 -0.239 -16.915 1.00 77.19 71 ILE A O 1
ATOM 567 N N . ASP A 1 72 ? 9.538 -1.862 -16.180 1.00 73.00 72 ASP A N 1
ATOM 568 C CA . ASP A 1 72 ? 9.347 -2.696 -17.357 1.00 73.00 72 ASP A CA 1
ATOM 569 C C . ASP A 1 72 ? 8.032 -3.467 -17.219 1.00 73.00 72 ASP A C 1
ATOM 571 O O . ASP A 1 72 ? 7.929 -4.389 -16.418 1.00 73.00 72 ASP A O 1
ATOM 575 N N . TYR A 1 73 ? 7.022 -3.064 -17.990 1.00 71.56 73 TYR A N 1
ATOM 576 C CA . TYR A 1 73 ? 5.695 -3.680 -17.992 1.00 71.56 73 TYR A CA 1
ATOM 577 C C . TYR A 1 73 ? 5.581 -4.898 -18.918 1.00 71.56 73 TYR A C 1
ATOM 579 O O . TYR A 1 73 ? 4.497 -5.468 -19.014 1.00 71.56 73 TYR A O 1
ATOM 587 N N . THR A 1 74 ? 6.649 -5.259 -19.638 1.00 66.25 74 THR A N 1
ATOM 588 C CA . THR A 1 74 ? 6.650 -6.386 -20.590 1.00 66.25 74 THR A CA 1
ATOM 589 C C . THR A 1 74 ? 6.997 -7.725 -19.943 1.00 66.25 74 THR A C 1
ATOM 591 O O . THR A 1 74 ? 6.817 -8.767 -20.565 1.00 66.25 74 THR A O 1
ATOM 594 N N . SER A 1 75 ? 7.440 -7.693 -18.685 1.00 58.47 75 SER A N 1
ATOM 595 C CA . SER A 1 75 ? 7.955 -8.848 -17.945 1.00 58.47 75 SER A CA 1
ATOM 596 C C . SER A 1 75 ? 7.015 -9.349 -16.827 1.00 58.47 75 SER A C 1
ATOM 598 O O . SER A 1 75 ? 7.470 -10.098 -15.962 1.00 58.47 75 SER A O 1
ATOM 600 N N . PHE A 1 76 ? 5.741 -8.921 -16.804 1.00 58.41 76 PHE A N 1
ATOM 601 C CA . PHE A 1 76 ? 4.726 -9.328 -15.810 1.00 58.41 76 PHE A CA 1
ATOM 602 C C . PHE A 1 76 ? 3.628 -10.193 -16.418 1.00 58.41 76 PHE A C 1
ATOM 604 O O . PHE A 1 76 ? 3.176 -9.850 -17.534 1.00 58.41 76 PHE A O 1
#

pLDDT: mean 83.79, std 9.92, range [53.38, 95.06]

Foldseek 3Di:
DPPPPDDDDDDDLALVPDVPPDQKDFDDDPRDTQDIDGSCCCLPPNDGLVSVQSSLPHDDPPDDRDDRDDRPPPPD

Radius of gyration: 14.06 Å; chains: 1; bounding box: 38×24×38 Å

Sequence (76 aa):
KAKRKMSIIMITHNFGIVKGFADELVVMFRGEIVEQGDTNDILNNPKYPYTKALIACIPQLGKKQHRLKVIDYTSF

Secondary structure (DSSP, 8-state):
-TTTT-------S-GGGGGGT-SEEEEEETTEEEEEEEHHHHHHS--SHHHHHHHHTSPPTT-PPPPPPP--TT--